Protein 1IB8 (pdb70)

InterPro domains:
  IPR003728 Ribosome maturation factor RimP [MF_01077] (9-159)
  IPR003728 Ribosome maturation factor RimP [PTHR33867] (6-158)
  IPR028989 Ribosome maturation factor RimP, N-terminal [PF02576] (15-87)
  IPR028998 Ribosome maturation factor RimP, C-terminal [PF17384] (98-158)
  IPR028998 Ribosome maturation factor RimP, C-terminal [cd01734] (85-159)
  IPR035956 RimP, N-terminal domain superfamily [G3DSA:3.30.300.70] (2-84)
  IPR035956 RimP, N-terminal domain superfamily [SSF75420] (4-87)
  IPR036847 Ribosome maturation factor RimP, C-terminal domain superfamily [SSF74942] (88-158)

B-factor: mean 2.3, std 1.09, range [0.7, 9.56]

Solvent-accessible surface area: 11928 Å² total; per-residue (Å²): 132,96,78,134,69,47,76,55,44,6,51,135,51,2,170,134,30,12,125,85,47,11,142,59,86,36,114,62,67,85,17,113,39,24,178,80,88,85,24,63,30,10,25,10,76,0,55,55,104,113,55,32,87,160,124,33,20,59,100,4,27,121,73,4,52,93,33,16,126,77,10,143,112,21,123,63,122,161,118,65,116,56,91,16,63,35,51,52,79,159,155,59,12,190,76,62,120,19,11,45,57,18,64,54,98,32,2,39,5,9,14,180,153,47,45,63,205,50,121,72,10,92,0,28,1,110,42,32,136,154,78,64,14,59,4,48,17,55,36,188,141,140,113,121,95,26,104,11,59,99,98,100,78,53,97,19,91,47,30,129,120,129,178,218

Secondary structure (DSSP, 8-state):
--S--HHHHHHHHHHHHHHHHH-SSSEEEEEEEEEETTEEEEEEEEE-SS---HHHHHHHHHHHGGGTTT--S----S-EEEEEE--SSSS--SSHHHHHHH-SEEEEEE-SS-SSS-SEEEEEEEEEETTEEEEEEE-SS-EEEEEE-SS--SS-EEE-S---

Nearest PDB structures (foldseek):
  1ib8-assembly1_A  TM=1.006E+00  e=3.571E-34  Streptococcus pneumoniae
  8bh7-assembly1_A  TM=4.813E-01  e=1.676E-10  Staphylococcus aureus subsp. aureus NCTC 8325
  7afo-assembly1_X  TM=4.556E-01  e=7.192E-10  Escherichia coli
  8bdv-assembly1_A  TM=4.274E-01  e=1.484E-10  Staphylococcus aureus
  3w65-assembly1_A-2  TM=5.023E-01  e=7.391E-03  Magnetospirillum gryphiswaldense MSR-1

Foldseek 3Di:
DDDDDQQVLLQVQLVVQLCVWCVDPWAWDGKHWDDDPHAIEIETEIEHPDDDDPVVFVVSVVRCVVVNCPSPPPDDPPRYHYGYDYCQDPQWPPDVVSVQPVAFFKKWFAFPQDDPNDGIWIWTFNHDDPQKTWIFTDDPNDTGIDIDHHDGGDDMGTDHDDDD

Structure (mmCIF, N/CA/C/O backbone):
data_1IB8
#
_entry.id   1IB8
#
loop_
_atom_site.group_PDB
_atom_site.id
_atom_site.type_symbol
_atom_site.label_atom_id
_atom_site.label_alt_id
_atom_site.label_comp_id
_atom_site.label_asym_id
_atom_site.label_entity_id
_atom_site.label_seq_id
_atom_site.pdbx_PDB_ins_code
_atom_site.Cartn_x
_atom_site.Cartn_y
_atom_site.Cartn_z
_atom_site.occupancy
_atom_site.B_iso_or_equiv
_atom_site.auth_seq_id
_atom_site.auth_comp_id
_atom_site.auth_asym_id
_atom_site.auth_atom_id
_atom_site.pdbx_PDB_model_num
ATOM 1 N N . GLY A 1 1 ? -23.516 15.959 -13.032 1.00 9.28 1 GLY A N 1
ATOM 2 C CA . GLY A 1 1 ? -23.658 16.179 -11.566 1.00 8.72 1 GLY A CA 1
ATOM 3 C C . GLY A 1 1 ? -25.038 16.677 -11.185 1.00 7.97 1 GLY A C 1
ATOM 4 O O . GLY A 1 1 ? -25.742 17.264 -12.007 1.00 8.07 1 GLY A O 1
ATOM 10 N N . SER A 1 2 ? -25.426 16.444 -9.935 1.00 7.51 2 SER A N 1
ATOM 11 C CA . SER A 1 2 ? -26.731 16.873 -9.447 1.00 7.07 2 SER A CA 1
ATOM 12 C C . SER A 1 2 ? -26.865 16.612 -7.950 1.00 6.33 2 SER A C 1
ATOM 13 O O . SER A 1 2 ? -25.917 16.173 -7.299 1.00 6.66 2 SER A O 1
ATOM 21 N N . GLY A 1 3 ? -28.048 16.884 -7.411 1.00 5.61 3 GLY A N 1
ATOM 22 C CA . GLY A 1 3 ? -28.284 16.672 -5.995 1.00 5.14 3 GLY A CA 1
ATOM 23 C C . GLY A 1 3 ? -28.281 15.204 -5.619 1.00 4.26 3 GLY A C 1
ATOM 24 O O . GLY A 1 3 ? -27.371 14.732 -4.937 1.00 4.31 3 GLY A O 1
ATOM 28 N N . VAL A 1 4 ? -29.302 14.478 -6.065 1.00 3.89 4 VAL A N 1
ATOM 29 C CA . VAL A 1 4 ? -29.413 13.055 -5.772 1.00 3.34 4 VAL A CA 1
ATOM 30 C C . VAL A 1 4 ? -28.333 12.258 -6.496 1.00 2.56 4 VAL A C 1
ATOM 31 O O . VAL A 1 4 ? -27.884 12.641 -7.576 1.00 2.79 4 VAL A O 1
ATOM 44 N N . ASP A 1 5 ? -27.921 11.148 -5.893 1.00 2.27 5 ASP A N 1
ATOM 45 C CA . ASP A 1 5 ? -26.893 10.296 -6.481 1.00 2.12 5 ASP A CA 1
ATOM 46 C C . ASP A 1 5 ? -26.650 9.063 -5.617 1.00 1.95 5 ASP A C 1
ATOM 47 O O . ASP A 1 5 ? -26.468 9.168 -4.404 1.00 1.94 5 ASP A O 1
ATOM 56 N N . ALA A 1 6 ? -26.647 7.894 -6.251 1.00 1.87 6 ALA A N 1
ATOM 57 C CA . ALA A 1 6 ? -26.424 6.643 -5.538 1.00 1.75 6 ALA A CA 1
ATOM 58 C C . ALA A 1 6 ? -24.946 6.452 -5.218 1.00 1.63 6 ALA A C 1
ATOM 59 O O . ALA A 1 6 ? -24.580 6.149 -4.084 1.00 1.64 6 ALA A O 1
ATOM 66 N N . ILE A 1 7 ? -24.103 6.617 -6.230 1.00 1.64 7 ILE A N 1
ATOM 67 C CA . ILE A 1 7 ? -22.664 6.448 -6.060 1.00 1.58 7 ILE A CA 1
ATOM 68 C C . ILE A 1 7 ? -22.161 7.252 -4.869 1.00 1.58 7 ILE A C 1
ATOM 69 O O . ILE A 1 7 ? -21.539 6.703 -3.959 1.00 1.50 7 ILE A O 1
ATOM 85 N N . ALA A 1 8 ? -22.442 8.549 -4.867 1.00 1.69 8 ALA A N 1
ATOM 86 C CA . ALA A 1 8 ? -22.023 9.410 -3.770 1.00 1.76 8 ALA A CA 1
ATOM 87 C C . ALA A 1 8 ? -22.705 8.984 -2.476 1.00 1.69 8 ALA A C 1
ATOM 88 O O . ALA A 1 8 ? -22.095 8.985 -1.406 1.00 1.70 8 ALA A O 1
ATOM 95 N N . THR A 1 9 ? -23.978 8.617 -2.588 1.00 1.68 9 THR A N 1
ATOM 96 C CA . THR A 1 9 ? -24.753 8.182 -1.431 1.00 1.67 9 THR A CA 1
ATOM 97 C C . THR A 1 9 ? -24.133 6.938 -0.802 1.00 1.52 9 THR A C 1
ATOM 98 O O . THR A 1 9 ? -24.197 6.744 0.412 1.00 1.50 9 THR A O 1
ATOM 109 N N . ILE A 1 10 ? -23.530 6.101 -1.639 1.00 1.44 10 ILE A N 1
ATOM 110 C CA . ILE A 1 10 ? -22.894 4.876 -1.174 1.00 1.33 10 ILE A CA 1
ATOM 111 C C . ILE A 1 10 ? -21.665 5.186 -0.330 1.00 1.28 10 ILE A C 1
ATOM 112 O O . ILE A 1 10 ? -21.430 4.552 0.697 1.00 1.22 10 ILE A O 1
ATOM 128 N N . VAL A 1 11 ? -20.884 6.168 -0.768 1.00 1.35 11 VAL A N 1
ATOM 129 C CA . VAL A 1 11 ? -19.679 6.562 -0.049 1.00 1.37 11 VAL A CA 1
ATOM 130 C C . VAL A 1 11 ? -20.011 6.994 1.375 1.00 1.38 11 VAL A C 1
ATOM 131 O O . VAL A 1 11 ? -19.338 6.601 2.328 1.00 1.35 11 VAL A O 1
ATOM 144 N N . GLU A 1 12 ? -21.050 7.810 1.512 1.00 1.47 12 GLU A N 1
ATOM 145 C CA . GLU A 1 12 ? -21.470 8.299 2.820 1.00 1.53 12 GLU A CA 1
ATOM 146 C C . GLU A 1 12 ? -21.806 7.142 3.759 1.00 1.43 12 GLU A C 1
ATOM 147 O O . GLU A 1 12 ? -21.333 7.096 4.894 1.00 1.43 12 GLU A O 1
ATOM 159 N N . LEU A 1 13 ? -22.630 6.215 3.281 1.00 1.38 13 LEU A N 1
ATOM 160 C CA . LEU A 1 13 ? -23.028 5.068 4.092 1.00 1.33 13 LEU A CA 1
ATOM 161 C C . LEU A 1 13 ? -21.839 4.148 4.360 1.00 1.22 13 LEU A C 1
ATOM 162 O O . LEU A 1 13 ? -21.566 3.791 5.506 1.00 1.18 13 LEU A O 1
ATOM 178 N N . VAL A 1 14 ? -21.139 3.763 3.298 1.00 1.23 14 VAL A N 1
ATOM 179 C CA . VAL A 1 14 ? -19.984 2.880 3.423 1.00 1.24 14 VAL A CA 1
ATOM 180 C C . VAL A 1 14 ? -19.007 3.395 4.474 1.00 1.23 14 VAL A C 1
ATOM 181 O O . VAL A 1 14 ? -18.403 2.614 5.209 1.00 1.22 14 VAL A O 1
ATOM 194 N N . ARG A 1 15 ? -18.881 4.714 4.561 1.00 1.29 15 ARG A N 1
ATOM 195 C CA . ARG A 1 15 ? -18.002 5.336 5.544 1.00 1.37 15 ARG A CA 1
ATOM 196 C C . ARG A 1 15 ? -18.630 5.257 6.931 1.00 1.32 15 ARG A C 1
ATOM 197 O O . ARG A 1 15 ? -17.983 4.881 7.908 1.00 1.36 15 ARG A O 1
ATOM 218 N N . GLU A 1 16 ? -19.904 5.627 6.992 1.00 1.29 16 GLU A N 1
ATOM 219 C CA . GLU A 1 16 ? -20.662 5.621 8.238 1.00 1.34 16 GLU A CA 1
ATOM 220 C C . GLU A 1 16 ? -20.849 4.207 8.785 1.00 1.29 16 GLU A C 1
ATOM 221 O O . GLU A 1 16 ? -21.240 4.035 9.940 1.00 1.54 16 GLU A O 1
ATOM 233 N N . VAL A 1 17 ? -20.565 3.192 7.969 1.00 1.15 17 VAL A N 1
ATOM 234 C CA . VAL A 1 17 ? -20.701 1.810 8.403 1.00 1.15 17 VAL A CA 1
ATOM 235 C C . VAL A 1 17 ? -19.335 1.150 8.598 1.00 1.12 17 VAL A C 1
ATOM 236 O O . VAL A 1 17 ? -19.240 0.079 9.198 1.00 1.17 17 VAL A O 1
ATOM 249 N N . V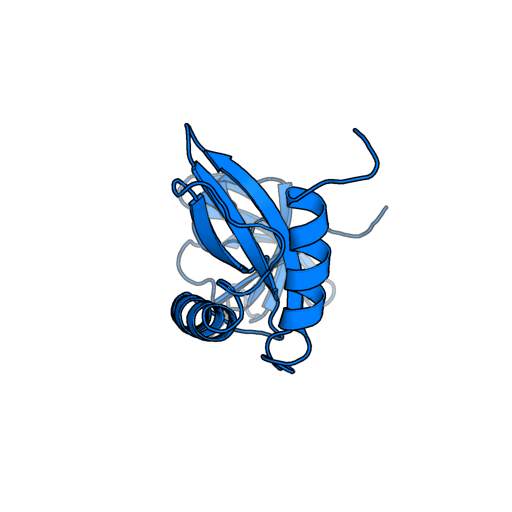AL A 1 18 ? -18.275 1.789 8.095 1.00 1.15 18 VAL A N 1
ATOM 250 C CA . VAL A 1 18 ? -16.929 1.245 8.233 1.00 1.27 18 VAL A CA 1
ATOM 251 C C . VAL A 1 18 ? -16.369 1.515 9.625 1.00 1.33 18 VAL A C 1
ATOM 252 O O . VAL A 1 18 ? -15.646 0.691 10.185 1.00 1.69 18 VAL A O 1
ATOM 265 N N . GLU A 1 19 ? -16.707 2.675 10.178 1.00 1.34 19 GLU A N 1
ATOM 266 C CA . GLU A 1 19 ? -16.238 3.054 11.506 1.00 1.50 19 GLU A CA 1
ATOM 267 C C . GLU A 1 19 ? -16.820 2.131 12.573 1.00 1.43 19 GLU A C 1
ATOM 268 O O . GLU A 1 19 ? -16.082 1.462 13.297 1.00 1.47 19 GLU A O 1
ATOM 280 N N . PRO A 1 20 ? -18.157 2.083 12.683 1.00 1.62 20 PRO A N 1
ATOM 281 C CA . PRO A 1 20 ? -18.839 1.238 13.667 1.00 1.82 20 PRO A CA 1
ATOM 282 C C . PRO A 1 20 ? -18.847 -0.233 13.262 1.00 1.72 20 PRO A C 1
ATOM 283 O O . PRO A 1 20 ? -19.908 -0.835 13.098 1.00 2.27 20 PRO A O 1
ATOM 294 N N . VAL A 1 21 ? -17.658 -0.805 13.104 1.00 1.62 21 VAL A N 1
ATOM 295 C CA . VAL A 1 21 ? -17.528 -2.205 12.719 1.00 1.56 21 VAL A CA 1
ATOM 296 C C . VAL A 1 21 ? -16.131 -2.732 13.025 1.00 1.45 21 VAL A C 1
ATOM 297 O O . VAL A 1 21 ? -15.944 -3.530 13.944 1.00 1.62 21 VAL A O 1
ATOM 310 N N . ILE A 1 22 ? -15.151 -2.280 12.249 1.00 1.36 22 ILE A N 1
ATOM 311 C CA . ILE A 1 22 ? -13.769 -2.705 12.437 1.00 1.36 22 ILE A CA 1
ATOM 312 C C . ILE A 1 22 ? -13.199 -2.157 13.740 1.00 1.59 22 ILE A C 1
ATOM 313 O O . ILE A 1 22 ? -12.605 -2.893 14.528 1.00 2.26 22 ILE A O 1
ATOM 329 N N . GLU A 1 23 ? -13.383 -0.859 13.962 1.00 1.69 23 GLU A N 1
ATOM 330 C CA . GLU A 1 23 ? -12.887 -0.211 15.170 1.00 1.95 23 GLU A CA 1
ATOM 331 C C . GLU A 1 23 ? -11.430 -0.580 15.426 1.00 2.07 23 GLU A C 1
ATOM 332 O O . GLU A 1 23 ? -11.083 -1.070 16.501 1.00 2.79 23 GLU A O 1
ATOM 344 N N . ALA A 1 24 ? -10.580 -0.340 14.433 1.00 1.79 24 ALA A N 1
ATOM 345 C CA . ALA A 1 24 ? -9.160 -0.647 14.551 1.00 1.88 24 ALA A CA 1
ATOM 346 C C . ALA A 1 24 ? -8.949 -2.134 14.836 1.00 1.78 24 ALA A C 1
ATOM 347 O O . ALA A 1 24 ? -9.911 -2.863 15.077 1.00 1.82 24 ALA A O 1
ATOM 354 N N . PRO A 1 25 ? -7.688 -2.615 14.823 1.00 1.85 25 PRO A N 1
ATOM 355 C CA . PRO A 1 25 ? -6.501 -1.792 14.542 1.00 1.93 25 PRO A CA 1
ATOM 356 C C . PRO A 1 25 ? -6.450 -1.315 13.094 1.00 1.72 25 PRO A C 1
ATOM 357 O O . PRO A 1 25 ? -5.878 -0.267 12.795 1.00 1.79 25 PRO A O 1
ATOM 368 N N . PHE A 1 26 ? -7.053 -2.092 12.200 1.00 1.57 26 PHE A N 1
ATOM 369 C CA . PHE A 1 26 ? -7.077 -1.748 10.783 1.00 1.43 26 PHE A CA 1
ATOM 370 C C . PHE A 1 26 ? -7.773 -0.410 10.559 1.00 1.42 26 PHE A C 1
ATOM 371 O O . PHE A 1 26 ? -8.990 -0.299 10.704 1.00 1.45 26 PHE A O 1
ATOM 388 N N . GLU A 1 27 ? -6.991 0.605 10.205 1.00 1.44 27 GLU A N 1
ATOM 389 C CA . GLU A 1 27 ? -7.533 1.937 9.960 1.00 1.50 27 GLU A CA 1
ATOM 390 C C . GLU A 1 27 ? -7.978 2.084 8.509 1.00 1.43 27 GLU A C 1
ATOM 391 O O . GLU A 1 27 ? -7.314 1.598 7.594 1.00 1.44 27 GLU A O 1
ATOM 403 N N . LEU A 1 28 ? -9.105 2.758 8.306 1.00 1.41 28 LEU A N 1
ATOM 404 C CA . LEU A 1 28 ? -9.638 2.969 6.965 1.00 1.38 28 LEU A CA 1
ATOM 405 C C . LEU A 1 28 ? -8.903 4.105 6.261 1.00 1.49 28 LEU A C 1
ATOM 406 O O . LEU A 1 28 ? -8.778 5.205 6.799 1.00 1.60 28 LEU A O 1
ATOM 422 N N . VAL A 1 29 ? -8.418 3.830 5.054 1.00 1.48 29 VAL A N 1
ATOM 423 C CA . VAL A 1 29 ? -7.695 4.828 4.275 1.00 1.62 29 VAL A CA 1
ATOM 424 C C . VAL A 1 29 ? -8.643 5.617 3.378 1.00 1.63 29 VAL A C 1
ATOM 425 O O . VAL A 1 29 ? -8.641 6.848 3.387 1.00 1.76 29 VAL A O 1
ATOM 438 N N . ASP A 1 30 ? -9.453 4.900 2.605 1.00 1.52 30 ASP A N 1
ATOM 439 C CA . ASP A 1 30 ? -10.405 5.538 1.704 1.00 1.53 30 ASP A CA 1
ATOM 440 C C . ASP A 1 30 ? -11.255 4.498 0.983 1.00 1.38 30 ASP A C 1
ATOM 441 O O . ASP A 1 30 ? -11.056 3.294 1.149 1.00 1.29 30 ASP A O 1
ATOM 450 N N . ILE A 1 31 ? -12.200 4.971 0.178 1.00 1.38 31 ILE A N 1
ATOM 451 C CA . ILE A 1 31 ? -13.077 4.085 -0.574 1.00 1.27 31 ILE A CA 1
ATOM 452 C C . ILE A 1 31 ? -13.601 4.775 -1.829 1.00 1.32 31 ILE A C 1
ATOM 453 O O . ILE A 1 31 ? -13.976 5.947 -1.797 1.00 1.49 31 ILE A O 1
ATOM 469 N N . GLU A 1 32 ? -13.621 4.038 -2.934 1.00 1.22 32 GLU A N 1
ATOM 470 C CA . GLU A 1 32 ? -14.095 4.576 -4.203 1.00 1.27 32 GLU A CA 1
ATOM 471 C C . GLU A 1 32 ? -14.605 3.465 -5.112 1.00 1.24 32 GLU A C 1
ATOM 472 O O . GLU A 1 32 ? -14.517 2.284 -4.776 1.00 1.19 32 GLU A O 1
ATOM 484 N N . TYR A 1 33 ? -15.135 3.851 -6.268 1.00 1.31 33 TYR A N 1
ATOM 485 C CA . TYR A 1 33 ? -15.655 2.889 -7.230 1.00 1.36 33 TYR A CA 1
ATOM 486 C C . TYR A 1 33 ? -15.037 3.119 -8.604 1.00 1.54 33 TYR A C 1
ATOM 487 O O . TYR A 1 33 ? -14.719 4.250 -8.971 1.00 1.72 33 TYR A O 1
ATOM 505 N N . GLY A 1 34 ? -14.870 2.041 -9.361 1.00 1.58 34 GLY A N 1
ATOM 506 C CA . GLY A 1 34 ? -14.290 2.150 -10.687 1.00 1.79 34 GLY A CA 1
ATOM 507 C C . GLY A 1 34 ? -15.135 1.474 -11.747 1.00 1.72 34 GLY A C 1
ATOM 508 O O . GLY A 1 34 ? -16.074 0.744 -11.430 1.00 1.59 34 GLY A O 1
ATOM 512 N N . LYS A 1 35 ? -14.800 1.716 -13.010 1.00 1.91 35 LYS A N 1
ATOM 513 C CA . LYS A 1 35 ? -15.534 1.122 -14.121 1.00 1.88 35 LYS A CA 1
ATOM 514 C C . LYS A 1 35 ? -14.676 0.090 -14.846 1.00 2.09 35 LYS A C 1
ATOM 515 O O . LYS A 1 35 ? -13.713 0.438 -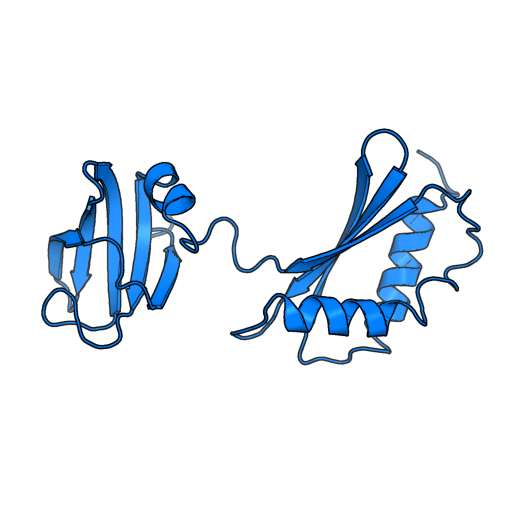15.530 1.00 2.34 35 LYS A O 1
ATOM 534 N N . ILE A 1 36 ? -15.035 -1.181 -14.695 1.00 2.06 36 ILE A N 1
ATOM 535 C CA . ILE A 1 36 ? -14.301 -2.264 -15.339 1.00 2.35 36 ILE A CA 1
ATOM 536 C C . ILE A 1 36 ? -15.174 -2.983 -16.360 1.00 2.38 36 ILE A C 1
ATOM 537 O O . ILE A 1 36 ? -15.948 -3.875 -16.010 1.00 2.30 36 ILE A O 1
ATOM 553 N N . GLY A 1 37 ? -15.047 -2.590 -17.623 1.00 2.55 37 GLY A N 1
ATOM 554 C CA . GLY A 1 37 ? -15.832 -3.208 -18.676 1.00 2.63 37 GLY A CA 1
ATOM 555 C C . GLY A 1 37 ? -17.317 -2.944 -18.520 1.00 2.32 37 GLY A C 1
ATOM 556 O O . GLY A 1 37 ? -17.874 -2.076 -19.192 1.00 2.37 37 GLY A O 1
ATOM 560 N N . SER A 1 38 ? -17.958 -3.693 -17.630 1.00 2.26 38 SER A N 1
ATOM 561 C CA . SER A 1 38 ? -19.387 -3.537 -17.384 1.00 2.00 38 SER A CA 1
ATOM 562 C C . SER A 1 38 ? -19.746 -3.978 -15.969 1.00 1.87 38 SER A C 1
ATOM 563 O O . SER A 1 38 ? -20.771 -4.623 -15.751 1.00 1.85 38 SER A O 1
ATOM 571 N N . ASP A 1 39 ? -18.897 -3.622 -15.010 1.00 1.84 39 ASP A N 1
ATOM 572 C CA . ASP A 1 39 ? -19.115 -3.971 -13.617 1.00 1.78 39 ASP A CA 1
ATOM 573 C C . ASP A 1 39 ? -18.516 -2.896 -12.720 1.00 1.66 39 ASP A C 1
ATOM 574 O O . ASP A 1 39 ? -17.359 -2.510 -12.886 1.00 1.72 39 ASP A O 1
ATOM 583 N N . MET A 1 40 ? -19.306 -2.414 -11.776 1.00 1.54 40 MET A N 1
ATOM 584 C CA . MET A 1 40 ? -18.853 -1.378 -10.856 1.00 1.45 40 MET A CA 1
ATOM 585 C C . MET A 1 40 ? -17.965 -1.969 -9.769 1.00 1.39 40 MET A C 1
ATOM 586 O O . MET A 1 40 ? -18.450 -2.618 -8.842 1.00 1.59 40 MET A O 1
ATOM 600 N N . ILE A 1 41 ? -16.660 -1.744 -9.887 1.00 1.35 41 ILE A N 1
ATOM 601 C CA . ILE A 1 41 ? -15.711 -2.261 -8.912 1.00 1.31 41 ILE A CA 1
ATOM 602 C C . ILE A 1 41 ? -15.617 -1.353 -7.694 1.00 1.22 41 ILE A C 1
ATOM 603 O O . ILE A 1 41 ? -15.480 -0.136 -7.818 1.00 1.26 41 ILE A O 1
ATOM 619 N N . LEU A 1 42 ? -15.666 -1.958 -6.516 1.00 1.14 42 LEU A N 1
ATOM 620 C CA . LEU A 1 42 ? -15.557 -1.220 -5.270 1.00 1.07 42 LEU A CA 1
ATOM 621 C C . LEU A 1 42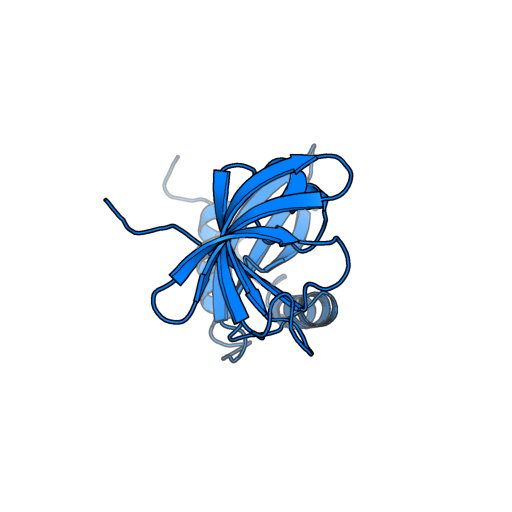 ? -14.184 -1.476 -4.671 1.00 1.04 42 LEU A C 1
ATOM 622 O O . LEU A 1 42 ? -13.747 -2.621 -4.586 1.00 1.03 42 LEU A O 1
ATOM 638 N N . SER A 1 43 ? -13.491 -0.420 -4.279 1.00 1.06 43 SER A N 1
ATOM 639 C CA . SER A 1 43 ? -12.159 -0.579 -3.719 1.00 1.07 43 SER A CA 1
ATOM 640 C C . SER A 1 43 ? -12.032 0.091 -2.359 1.00 1.04 43 SER A C 1
ATOM 641 O O . SER A 1 43 ? -11.882 1.309 -2.265 1.00 1.10 43 SER A O 1
ATOM 649 N N . ILE A 1 44 ? -12.068 -0.718 -1.306 1.00 0.97 44 ILE A N 1
ATOM 650 C CA . ILE A 1 44 ? -11.931 -0.204 0.047 1.00 0.96 44 ILE A CA 1
ATOM 651 C C . ILE A 1 44 ? -10.464 -0.222 0.462 1.00 1.04 44 ILE A C 1
ATOM 652 O O . ILE A 1 44 ? -9.881 -1.282 0.695 1.00 1.03 44 ILE A O 1
ATOM 668 N N . PHE A 1 45 ? -9.865 0.961 0.522 1.00 1.16 45 PHE A N 1
ATOM 669 C CA . PHE A 1 45 ? -8.461 1.084 0.880 1.00 1.26 45 PHE A CA 1
ATOM 670 C C . PHE A 1 45 ? -8.284 1.197 2.390 1.00 1.26 45 PHE A C 1
ATOM 671 O O . PHE A 1 45 ? -8.786 2.127 3.019 1.00 1.29 45 PHE A O 1
ATOM 688 N N . VAL A 1 46 ? -7.562 0.238 2.962 1.00 1.26 46 VAL A N 1
ATOM 689 C CA . VAL A 1 46 ? -7.309 0.219 4.398 1.00 1.29 46 VAL A CA 1
ATOM 690 C C . VAL A 1 46 ? -5.812 0.198 4.687 1.00 1.39 46 VAL A C 1
ATOM 691 O O . VAL A 1 46 ? -5.036 -0.399 3.941 1.00 1.41 46 VAL A O 1
ATOM 704 N N . ASP A 1 47 ? -5.412 0.851 5.772 1.00 1.50 47 ASP A N 1
ATOM 705 C CA . ASP A 1 47 ? -4.006 0.906 6.155 1.00 1.62 47 ASP A CA 1
ATOM 706 C C . ASP A 1 47 ? -3.771 0.205 7.489 1.00 1.60 47 ASP A C 1
ATOM 707 O O . ASP A 1 47 ? -4.682 0.086 8.309 1.00 1.58 47 ASP A O 1
ATOM 716 N N . LYS A 1 48 ? -2.543 -0.256 7.698 1.00 1.70 48 LYS A N 1
ATOM 717 C CA . LYS A 1 48 ? -2.181 -0.945 8.931 1.00 1.75 48 LYS A CA 1
ATOM 718 C C . LYS A 1 48 ? -0.925 -0.333 9.543 1.00 1.97 48 LYS A C 1
ATOM 719 O O . LYS A 1 48 ? -0.156 0.344 8.862 1.00 2.13 48 LYS A O 1
ATOM 738 N N . PRO A 1 49 ? -0.703 -0.567 10.845 1.00 2.20 49 PRO A N 1
ATOM 739 C CA . PRO A 1 49 ? 0.465 -0.039 11.557 1.00 2.51 49 PRO A CA 1
ATOM 740 C C . PRO A 1 49 ? 1.776 -0.575 10.992 1.00 2.47 49 PRO A C 1
ATOM 741 O O . PRO A 1 49 ? 2.725 0.179 10.777 1.00 2.71 49 PRO A O 1
ATOM 752 N N . GLU A 1 50 ? 1.821 -1.882 10.751 1.00 2.48 50 GLU A N 1
ATOM 753 C CA . GLU A 1 50 ? 3.015 -2.519 10.209 1.00 2.56 50 GLU A CA 1
ATOM 754 C C . GLU A 1 50 ? 2.809 -4.024 10.062 1.00 2.53 50 GLU A C 1
ATOM 755 O O . GLU A 1 50 ? 3.120 -4.794 10.970 1.00 2.97 50 GLU A O 1
ATOM 767 N N . GLY A 1 51 ? 2.282 -4.435 8.913 1.00 2.35 51 GLY A N 1
ATOM 768 C CA . GLY A 1 51 ? 2.046 -5.846 8.671 1.00 2.64 51 GLY A CA 1
ATOM 769 C C . GLY A 1 51 ? 1.066 -6.088 7.539 1.00 2.18 51 GLY A C 1
ATOM 770 O O . GLY A 1 51 ? 1.420 -5.960 6.368 1.00 2.26 51 GLY A O 1
ATOM 774 N N . ILE A 1 52 ? -0.166 -6.443 7.894 1.00 2.21 52 ILE A N 1
ATOM 775 C CA . ILE A 1 52 ? -1.209 -6.711 6.909 1.00 1.86 52 ILE A CA 1
ATOM 776 C C . ILE A 1 52 ? -0.760 -7.766 5.901 1.00 1.91 52 ILE A C 1
ATOM 777 O O . ILE A 1 52 ? 0.399 -8.179 5.896 1.00 2.15 52 ILE A O 1
ATOM 793 N N . THR A 1 53 ? -1.684 -8.199 5.047 1.00 1.78 53 THR A N 1
ATOM 794 C CA . THR A 1 53 ? -1.384 -9.206 4.034 1.00 1.87 53 THR A CA 1
ATOM 795 C C . THR A 1 53 ? -2.647 -9.618 3.285 1.00 1.79 53 THR A C 1
ATOM 796 O O . THR A 1 53 ? -3.718 -9.048 3.491 1.00 1.68 53 THR A O 1
ATOM 807 N N . LEU A 1 54 ? -2.513 -10.616 2.418 1.00 1.86 54 LEU A N 1
ATOM 808 C CA . LEU A 1 54 ? -3.643 -11.113 1.639 1.00 1.83 54 LEU A CA 1
ATOM 809 C C . LEU A 1 54 ? -4.676 -11.795 2.536 1.00 1.74 54 LEU A C 1
ATOM 810 O O . LEU A 1 54 ? -5.854 -11.875 2.187 1.00 1.69 54 LEU A O 1
ATOM 826 N N . ASN A 1 55 ? -4.231 -12.282 3.693 1.00 1.76 55 ASN A N 1
ATOM 827 C CA . ASN A 1 55 ? -5.124 -12.951 4.632 1.00 1.71 55 ASN A CA 1
ATOM 828 C C . ASN A 1 55 ? -6.017 -11.939 5.342 1.00 1.59 55 ASN A C 1
ATOM 829 O O . ASN A 1 55 ? -7.195 -12.200 5.590 1.00 1.52 55 ASN A O 1
ATOM 840 N N . ASP A 1 56 ? -5.448 -10.783 5.666 1.00 1.59 56 ASP A N 1
ATOM 841 C CA . ASP A 1 56 ? -6.190 -9.728 6.347 1.00 1.50 56 ASP A CA 1
ATOM 842 C C . ASP A 1 56 ? -7.278 -9.159 5.443 1.00 1.37 56 ASP A C 1
ATOM 843 O O . ASP A 1 56 ? -8.367 -8.819 5.905 1.00 1.27 56 ASP A O 1
ATOM 852 N N . THR A 1 57 ? -6.977 -9.057 4.153 1.00 1.39 57 THR A N 1
ATOM 853 C CA . THR A 1 57 ? -7.930 -8.529 3.184 1.00 1.31 57 THR A CA 1
ATOM 854 C C . THR A 1 57 ? -9.198 -9.376 3.149 1.00 1.23 57 THR A C 1
ATOM 855 O O . THR A 1 57 ? -10.309 -8.851 3.221 1.00 1.12 57 THR A O 1
ATOM 866 N N . ALA A 1 58 ? -9.025 -10.689 3.037 1.00 1.32 58 ALA A N 1
ATOM 867 C CA . ALA A 1 58 ? -10.156 -11.609 2.992 1.00 1.31 58 ALA A CA 1
ATOM 868 C C . ALA A 1 58 ? -11.020 -11.481 4.242 1.00 1.26 58 ALA A C 1
ATOM 869 O O . ALA A 1 58 ? -12.247 -11.535 4.169 1.00 1.23 58 ALA A O 1
ATOM 876 N N . ASP A 1 59 ? -10.371 -11.313 5.389 1.00 1.29 59 ASP A N 1
ATOM 877 C CA . ASP A 1 59 ? -11.083 -11.176 6.655 1.00 1.29 59 ASP A CA 1
ATOM 878 C C . ASP A 1 59 ? -11.734 -9.801 6.766 1.00 1.15 59 ASP A C 1
ATOM 879 O O . ASP A 1 59 ? -12.844 -9.668 7.283 1.00 1.13 59 ASP A O 1
ATOM 888 N N . LEU A 1 60 ? -11.036 -8.781 6.279 1.00 1.10 60 LEU A N 1
ATOM 889 C CA . LEU A 1 60 ? -11.542 -7.415 6.324 1.00 1.01 60 LEU A CA 1
ATOM 890 C C . LEU A 1 60 ? -12.847 -7.288 5.545 1.00 0.92 60 LEU A C 1
ATOM 891 O O . LEU A 1 60 ? -13.834 -6.756 6.053 1.00 0.89 60 LEU A O 1
ATOM 907 N N . THR A 1 61 ? -12.849 -7.781 4.310 1.00 0.91 61 THR A N 1
ATOM 908 C CA . THR A 1 61 ? -14.039 -7.720 3.470 1.00 0.87 61 THR A CA 1
ATOM 909 C C . THR A 1 61 ? -15.201 -8.454 4.130 1.00 0.93 61 THR A C 1
ATOM 910 O O . THR A 1 61 ? -16.308 -7.925 4.224 1.00 0.95 61 THR A O 1
ATOM 921 N N . GLU A 1 62 ? -14.940 -9.673 4.591 1.00 1.02 62 GLU A N 1
ATOM 922 C CA . GLU A 1 62 ? -15.965 -10.475 5.247 1.00 1.12 62 GLU A CA 1
ATOM 923 C C . GLU A 1 62 ? -16.655 -9.672 6.345 1.00 1.11 62 GLU A C 1
ATOM 924 O O . GLU A 1 62 ? -17.840 -9.861 6.616 1.00 1.19 62 GLU A O 1
ATOM 936 N N . MET A 1 63 ? -15.902 -8.775 6.974 1.00 1.06 63 MET A N 1
ATOM 937 C CA . MET A 1 63 ? -16.435 -7.941 8.045 1.00 1.09 63 MET A CA 1
ATOM 938 C C . MET A 1 63 ? -17.340 -6.845 7.489 1.00 1.05 63 MET A C 1
ATOM 939 O O . MET A 1 63 ? -18.375 -6.524 8.074 1.00 1.14 63 MET A O 1
ATOM 953 N N . ILE A 1 64 ? -16.941 -6.274 6.358 1.00 0.94 64 ILE A N 1
ATOM 954 C CA . ILE A 1 64 ? -17.714 -5.211 5.722 1.00 0.92 64 ILE A CA 1
ATOM 955 C C . ILE A 1 64 ? -18.925 -5.764 4.973 1.00 0.96 64 ILE A C 1
ATOM 956 O O . ILE A 1 64 ? -19.927 -5.070 4.802 1.00 1.02 64 ILE A O 1
ATOM 972 N N . SER A 1 65 ? -18.825 -7.012 4.522 1.00 0.97 65 SER A N 1
ATOM 973 C CA . SER A 1 65 ? -19.914 -7.648 3.785 1.00 1.06 65 SER A CA 1
ATOM 974 C C . SER A 1 65 ? -21.252 -7.451 4.494 1.00 1.18 65 SER A C 1
ATOM 975 O O . SER A 1 65 ? -22.192 -6.906 3.916 1.00 1.22 65 SER A O 1
ATOM 983 N N . PRO A 1 66 ? -21.354 -7.893 5.759 1.00 1.26 66 PRO A N 1
ATOM 984 C CA . PRO A 1 66 ? -22.582 -7.762 6.546 1.00 1.41 66 PRO A CA 1
ATOM 985 C C . PRO A 1 66 ? -23.229 -6.389 6.395 1.00 1.40 66 PRO A C 1
ATOM 986 O O . PRO A 1 66 ? -24.453 -6.271 6.342 1.00 1.74 66 PRO A O 1
ATOM 997 N N . VAL A 1 67 ? -22.399 -5.353 6.326 1.00 1.51 67 VAL A N 1
ATOM 998 C CA . VAL A 1 67 ? -22.891 -3.988 6.180 1.00 1.57 67 VAL A CA 1
ATOM 999 C C . VAL A 1 67 ? -22.624 -3.454 4.777 1.00 1.42 67 VAL A C 1
ATOM 1000 O O . VAL A 1 67 ? -22.422 -2.254 4.588 1.00 1.53 67 VAL A O 1
ATOM 1013 N N . LEU A 1 68 ? -22.624 -4.351 3.797 1.00 1.37 68 LEU A N 1
ATOM 1014 C CA . LEU A 1 68 ? -22.382 -3.969 2.411 1.00 1.31 68 LEU A CA 1
ATOM 1015 C C . LEU A 1 68 ? -23.653 -4.107 1.577 1.00 1.48 68 LEU A C 1
ATOM 1016 O O . LEU A 1 68 ? -23.861 -3.364 0.618 1.00 1.80 68 LEU A O 1
ATOM 1032 N N . ASP A 1 69 ? -24.500 -5.062 1.949 1.00 1.65 69 ASP A N 1
ATOM 1033 C CA . ASP A 1 69 ? -25.750 -5.295 1.235 1.00 1.93 69 ASP A CA 1
ATOM 1034 C C . ASP A 1 69 ? -26.919 -4.626 1.950 1.00 1.96 69 ASP A C 1
ATOM 1035 O O . ASP A 1 69 ? -28.049 -5.113 1.903 1.00 2.14 69 ASP A O 1
ATOM 1044 N N . THR A 1 70 ? -26.641 -3.507 2.612 1.00 2.04 70 THR A N 1
ATOM 1045 C CA . THR A 1 70 ? -27.669 -2.771 3.336 1.00 2.23 70 THR A CA 1
ATOM 1046 C C . THR A 1 70 ? -27.426 -1.268 3.248 1.00 2.15 70 THR A C 1
ATOM 1047 O O . THR A 1 70 ? -27.751 -0.520 4.170 1.00 2.48 70 THR A O 1
ATOM 1058 N N . ILE A 1 71 ? -26.850 -0.831 2.132 1.00 2.01 71 ILE A N 1
ATOM 1059 C CA . ILE A 1 71 ? -26.562 0.582 1.923 1.00 2.01 71 ILE A CA 1
ATOM 1060 C C . ILE A 1 71 ? -27.693 1.267 1.162 1.00 2.24 71 ILE A C 1
ATOM 1061 O O . ILE A 1 71 ? -27.453 2.016 0.215 1.00 2.84 71 ILE A O 1
ATOM 1077 N N . LYS A 1 72 ? -28.926 1.004 1.583 1.00 2.28 72 LYS A N 1
ATOM 1078 C CA . 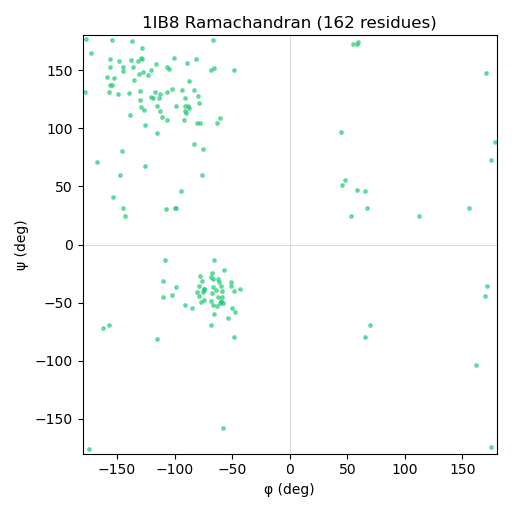LYS A 1 72 ? -30.095 1.595 0.942 1.00 2.54 72 LYS A CA 1
ATOM 1079 C C . LYS A 1 72 ? -30.334 3.014 1.450 1.00 2.81 72 LYS A C 1
ATOM 1080 O O . LYS A 1 72 ? -29.855 3.391 2.519 1.00 3.06 72 LYS A O 1
ATOM 1099 N N . PRO A 1 73 ? -31.083 3.820 0.683 1.00 2.98 73 PRO A N 1
ATOM 1100 C CA . PRO A 1 73 ? -31.662 3.392 -0.592 1.00 2.83 73 PRO A CA 1
ATOM 1101 C C . PRO A 1 73 ? -30.640 3.395 -1.725 1.00 2.71 73 PRO A C 1
ATOM 1102 O O . PRO A 1 73 ? -30.041 4.426 -2.030 1.00 2.95 73 PRO A O 1
ATOM 1113 N N . ASP A 1 74 ? -30.448 2.235 -2.344 1.00 2.90 74 ASP A N 1
ATOM 1114 C CA . ASP A 1 74 ? -29.499 2.102 -3.444 1.00 3.04 74 ASP A CA 1
ATOM 1115 C C . ASP A 1 74 ? -29.379 0.646 -3.884 1.00 2.56 74 ASP A C 1
ATOM 1116 O O . ASP A 1 74 ? -28.373 -0.014 -3.624 1.00 2.68 74 ASP A O 1
ATOM 1125 N N . PRO A 1 75 ? -30.415 0.127 -4.559 1.00 2.62 75 PRO A N 1
ATOM 1126 C CA . PRO A 1 75 ? -30.438 -1.252 -5.040 1.00 2.79 75 PRO A CA 1
ATOM 1127 C C . PRO A 1 75 ? -29.708 -1.414 -6.369 1.00 2.44 75 PRO A C 1
ATOM 1128 O O . PRO A 1 75 ? -30.318 -1.341 -7.436 1.00 2.91 75 PRO A O 1
ATOM 1139 N N . PHE A 1 76 ? -28.399 -1.631 -6.299 1.00 2.13 76 PHE A N 1
ATOM 1140 C CA . PHE A 1 76 ? -27.588 -1.800 -7.499 1.00 1.98 76 PHE A CA 1
ATOM 1141 C C . PHE A 1 76 ? -28.231 -2.806 -8.449 1.00 2.14 76 PHE A C 1
ATOM 1142 O O . PHE A 1 76 ? -28.917 -3.731 -8.016 1.00 2.47 76 PHE A O 1
ATOM 1159 N N . PRO A 1 77 ? -28.015 -2.636 -9.763 1.00 2.54 77 PRO A N 1
ATOM 1160 C CA . PRO A 1 77 ? -28.577 -3.534 -10.777 1.00 2.99 77 PRO A CA 1
ATOM 1161 C C . PRO A 1 77 ? -28.230 -4.995 -10.510 1.00 2.71 77 PRO A C 1
ATOM 1162 O O . PRO A 1 77 ? -29.115 -5.818 -10.276 1.00 3.19 77 PRO A O 1
ATOM 1173 N N . GLU A 1 78 ? -26.937 -5.309 -10.544 1.00 2.52 78 GLU A N 1
ATOM 1174 C CA . GLU A 1 78 ? -26.470 -6.670 -10.305 1.00 2.62 78 GLU A CA 1
ATOM 1175 C C . GLU A 1 78 ? -24.992 -6.807 -10.655 1.00 2.27 78 GLU A C 1
ATOM 1176 O O . GLU A 1 78 ? -24.219 -7.410 -9.910 1.00 2.95 78 GLU A O 1
ATOM 1188 N N . GLN A 1 79 ? -24.607 -6.247 -11.797 1.00 1.79 79 GLN A N 1
ATOM 1189 C CA . GLN A 1 79 ? -23.222 -6.308 -12.251 1.00 1.75 79 GLN A CA 1
ATOM 1190 C C . GLN A 1 79 ? -22.344 -5.339 -11.465 1.00 1.62 79 GLN A C 1
ATOM 1191 O O . GLN A 1 79 ? -22.058 -4.233 -11.924 1.00 1.74 79 GLN A O 1
ATOM 1205 N N . TYR A 1 80 ? -21.917 -5.763 -10.280 1.00 1.47 80 TYR A N 1
ATOM 1206 C CA . TYR A 1 80 ? -21.069 -4.933 -9.433 1.00 1.35 80 TYR A CA 1
ATOM 1207 C C . TYR A 1 80 ? -19.978 -5.771 -8.772 1.00 1.31 80 TYR A C 1
ATOM 1208 O O . TYR A 1 80 ? -20.254 -6.823 -8.194 1.00 1.36 80 TYR A O 1
ATOM 1226 N N . PHE A 1 81 ? -18.739 -5.300 -8.865 1.00 1.28 81 PHE A N 1
ATOM 1227 C CA . PHE A 1 81 ? -17.604 -6.008 -8.281 1.00 1.27 81 PHE A CA 1
ATOM 1228 C C . PHE A 1 81 ? -17.093 -5.297 -7.030 1.00 1.15 81 PHE A C 1
ATOM 1229 O O . PHE A 1 81 ? -17.246 -4.085 -6.887 1.00 1.11 81 PHE A O 1
ATOM 1246 N N . LEU A 1 82 ? -16.485 -6.063 -6.127 1.00 1.13 82 LEU A N 1
ATOM 1247 C CA . LEU A 1 82 ? -15.947 -5.511 -4.886 1.00 1.02 82 LEU A CA 1
ATOM 1248 C C . LEU A 1 82 ? -14.556 -6.076 -4.604 1.00 1.04 82 LEU A C 1
ATOM 1249 O O . LEU A 1 82 ? -14.293 -7.252 -4.854 1.00 1.11 82 LEU A O 1
ATOM 1265 N N . GLU A 1 83 ? -13.667 -5.232 -4.084 1.00 1.01 83 GLU A N 1
ATOM 1266 C CA . GLU A 1 83 ? -12.306 -5.657 -3.773 1.00 1.06 83 GLU A CA 1
ATOM 1267 C C . GLU A 1 83 ? -11.704 -4.820 -2.646 1.00 1.01 83 GLU A C 1
ATOM 1268 O O . GLU A 1 83 ? -11.937 -3.615 -2.559 1.00 0.98 83 GLU A O 1
ATOM 1280 N N . ILE A 1 84 ? -10.914 -5.470 -1.797 1.00 1.03 84 ILE A N 1
ATOM 1281 C CA . ILE A 1 84 ? -10.256 -4.788 -0.686 1.00 1.02 84 ILE A CA 1
ATOM 1282 C C . ILE A 1 84 ? -8.739 -4.858 -0.829 1.00 1.13 84 ILE A C 1
ATOM 1283 O O . ILE A 1 84 ? -8.181 -5.928 -1.070 1.00 1.22 84 ILE A O 1
ATOM 1299 N N . THR A 1 85 ? -8.074 -3.714 -0.689 1.00 1.17 85 THR A N 1
ATOM 1300 C CA . THR A 1 85 ? -6.621 -3.663 -0.814 1.00 1.29 85 THR A CA 1
ATOM 1301 C C . THR A 1 85 ? -6.024 -2.588 0.090 1.00 1.32 85 THR A C 1
ATOM 1302 O O . THR A 1 85 ? -6.709 -1.648 0.487 1.00 1.26 85 THR A O 1
ATOM 1313 N N . SER A 1 86 ? -4.741 -2.734 0.407 1.00 1.43 86 SER A N 1
ATOM 1314 C CA . SER A 1 86 ? -4.049 -1.774 1.258 1.00 1.48 86 SER A CA 1
ATOM 1315 C C . SER A 1 86 ? -3.131 -0.882 0.428 1.00 1.67 86 SER A C 1
ATOM 1316 O O . SER A 1 86 ? -2.625 -1.296 -0.615 1.00 1.95 86 SER A O 1
ATOM 1324 N N . PRO A 1 87 ? -2.906 0.360 0.883 1.00 1.65 87 PRO A N 1
ATOM 1325 C CA . PRO A 1 87 ? -2.049 1.316 0.182 1.00 1.84 87 PRO A CA 1
ATOM 1326 C C . PRO A 1 87 ? -0.566 1.054 0.424 1.00 1.88 87 PRO A C 1
ATOM 1327 O O . PRO A 1 87 ? 0.240 1.087 -0.506 1.00 2.36 87 PRO A O 1
ATOM 1338 N N . GLY A 1 88 ? -0.213 0.795 1.679 1.00 2.14 88 GLY A N 1
ATOM 1339 C CA . GLY A 1 88 ? 1.173 0.532 2.020 1.00 2.59 88 GLY A CA 1
ATOM 1340 C C . GLY A 1 88 ? 2.043 1.768 1.899 1.00 2.53 88 GLY A C 1
ATOM 1341 O O . GLY A 1 88 ? 2.513 2.305 2.903 1.00 3.03 88 GLY A O 1
ATOM 1345 N N . LEU A 1 89 ? 2.259 2.219 0.668 1.00 2.50 89 LEU A N 1
ATOM 1346 C CA . LEU A 1 89 ? 3.078 3.399 0.419 1.00 2.90 89 LEU A CA 1
ATOM 1347 C C . LEU A 1 89 ? 2.734 4.024 -0.930 1.00 2.91 89 LEU A C 1
ATOM 1348 O O . LEU A 1 89 ? 2.163 5.113 -0.994 1.00 3.41 89 LEU A O 1
ATOM 1364 N N . GLU A 1 90 ? 3.086 3.326 -2.005 1.00 2.75 90 GLU A N 1
ATOM 1365 C CA . GLU A 1 90 ? 2.816 3.810 -3.354 1.00 2.91 90 GLU A CA 1
ATOM 1366 C C . GLU A 1 90 ? 3.514 2.938 -4.392 1.00 2.78 90 GLU A C 1
ATOM 1367 O O . GLU A 1 90 ? 2.989 2.711 -5.482 1.00 3.34 90 GLU A O 1
ATOM 1379 N N . ARG A 1 91 ? 4.702 2.452 -4.045 1.00 2.47 91 ARG A N 1
ATOM 1380 C CA . ARG A 1 91 ? 5.475 1.604 -4.944 1.00 2.43 91 ARG A CA 1
ATOM 1381 C C . ARG A 1 91 ? 6.629 0.938 -4.201 1.00 2.30 91 ARG A C 1
ATOM 1382 O O . ARG A 1 91 ? 7.794 1.280 -4.407 1.00 2.26 91 ARG A O 1
ATOM 1403 N N . PRO A 1 92 ? 6.314 -0.025 -3.324 1.00 2.46 92 PRO A N 1
ATOM 1404 C CA . PRO A 1 92 ? 7.322 -0.747 -2.541 1.00 2.55 92 PRO A CA 1
ATOM 1405 C C . PRO A 1 92 ? 8.216 -1.622 -3.413 1.00 2.30 92 PRO A C 1
ATOM 1406 O O . PRO A 1 92 ? 8.009 -1.728 -4.622 1.00 2.72 92 PRO A O 1
ATOM 1417 N N . LEU A 1 93 ? 9.210 -2.247 -2.791 1.00 2.17 93 LEU A N 1
ATOM 1418 C CA . LEU A 1 93 ? 10.137 -3.113 -3.510 1.00 1.98 93 LEU 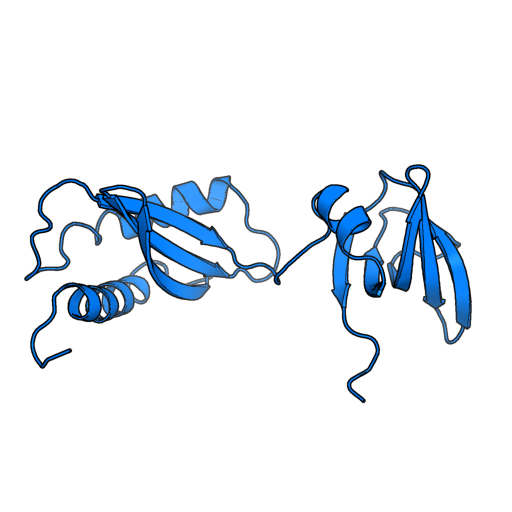A CA 1
ATOM 1419 C C . LEU A 1 93 ? 9.760 -4.579 -3.331 1.00 2.12 93 LEU A C 1
ATOM 1420 O O . LEU A 1 93 ? 10.625 -5.456 -3.320 1.00 2.57 93 LEU A O 1
ATOM 1436 N N . LYS A 1 94 ? 8.465 -4.839 -3.189 1.00 2.08 94 LYS A N 1
ATOM 1437 C CA . LYS A 1 94 ? 7.974 -6.200 -3.010 1.00 2.26 94 LYS A CA 1
ATOM 1438 C C . LYS A 1 94 ? 8.584 -7.137 -4.046 1.00 2.26 94 LYS A C 1
ATOM 1439 O O . LYS A 1 94 ? 8.941 -8.273 -3.736 1.00 2.56 94 LYS A O 1
ATOM 1458 N N . THR A 1 95 ? 8.697 -6.654 -5.279 1.00 2.13 95 THR A N 1
ATOM 1459 C CA . THR A 1 95 ? 9.262 -7.451 -6.362 1.00 2.21 95 THR A CA 1
ATOM 1460 C C . THR A 1 95 ? 10.316 -6.661 -7.132 1.00 2.07 95 THR A C 1
ATOM 1461 O O . THR A 1 95 ? 10.320 -5.430 -7.115 1.00 1.97 95 THR A O 1
ATOM 1472 N N . LYS A 1 96 ? 11.206 -7.379 -7.809 1.00 2.12 96 LYS A N 1
ATOM 1473 C CA . LYS A 1 96 ? 12.266 -6.750 -8.591 1.00 2.05 96 LYS A CA 1
ATOM 1474 C C . LYS A 1 96 ? 11.694 -5.792 -9.636 1.00 2.10 96 LYS A C 1
ATOM 1475 O O . LYS A 1 96 ? 12.385 -4.886 -10.100 1.00 2.03 96 LYS A O 1
ATOM 1494 N N . ASP A 1 97 ? 10.431 -5.995 -10.002 1.00 2.25 97 ASP A N 1
ATOM 1495 C CA . ASP A 1 97 ? 9.778 -5.147 -10.989 1.00 2.35 97 ASP A CA 1
ATOM 1496 C C . ASP A 1 97 ? 9.760 -3.703 -10.514 1.00 2.25 97 ASP A C 1
ATOM 1497 O O . ASP A 1 97 ? 9.905 -2.772 -11.307 1.00 2.25 97 ASP A O 1
ATOM 1506 N N . ALA A 1 98 ? 9.597 -3.526 -9.209 1.00 2.19 98 ALA A N 1
ATOM 1507 C CA . ALA A 1 98 ? 9.578 -2.200 -8.617 1.00 2.14 98 ALA A CA 1
ATOM 1508 C C . ALA A 1 98 ? 10.987 -1.628 -8.550 1.00 1.91 98 ALA A C 1
ATOM 1509 O O . ALA A 1 98 ? 11.203 -0.445 -8.812 1.00 1.91 98 ALA A O 1
ATOM 1516 N N . VAL A 1 99 ? 11.946 -2.479 -8.189 1.00 1.76 99 VAL A N 1
ATOM 1517 C CA . VAL A 1 99 ? 13.338 -2.055 -8.081 1.00 1.56 99 VAL A CA 1
ATOM 1518 C C . VAL A 1 99 ? 13.887 -1.616 -9.435 1.00 1.60 99 VAL A C 1
ATOM 1519 O O . VAL A 1 99 ? 14.424 -0.517 -9.572 1.00 1.54 99 VAL A O 1
ATOM 1532 N N . ALA A 1 100 ? 13.741 -2.479 -10.434 1.00 1.75 100 ALA A N 1
ATOM 1533 C CA . ALA A 1 100 ? 14.212 -2.180 -11.781 1.00 1.85 100 ALA A CA 1
ATOM 1534 C C . ALA A 1 100 ? 13.488 -0.968 -12.363 1.00 1.95 100 ALA A C 1
ATOM 1535 O O . ALA A 1 100 ? 14.040 -0.240 -13.188 1.00 1.98 100 ALA A O 1
ATOM 1542 N N . GLY A 1 101 ? 12.245 -0.765 -11.935 1.00 2.04 101 GLY A N 1
ATOM 1543 C CA . GLY A 1 101 ? 11.459 0.351 -12.429 1.00 2.18 101 GLY A CA 1
ATOM 1544 C C . GLY A 1 101 ? 11.789 1.659 -11.736 1.00 2.10 101 GLY A C 1
ATOM 1545 O O . GLY A 1 101 ? 11.854 2.707 -12.379 1.00 2.24 101 GLY A O 1
ATOM 1549 N N . ALA A 1 102 ? 11.991 1.603 -10.423 1.00 1.97 102 ALA A N 1
ATOM 1550 C CA . ALA A 1 102 ? 12.311 2.796 -9.649 1.00 1.92 102 ALA A CA 1
ATOM 1551 C C . ALA A 1 102 ? 13.422 3.600 -10.316 1.00 1.89 102 ALA A C 1
ATOM 1552 O O . ALA A 1 102 ? 13.158 4.594 -10.991 1.00 2.21 102 ALA A O 1
ATOM 1559 N N . VAL A 1 103 ? 14.660 3.153 -10.128 1.00 1.67 103 VAL A N 1
ATOM 1560 C CA . VAL A 1 103 ? 15.824 3.817 -10.714 1.00 1.63 103 VAL A CA 1
ATOM 1561 C C . VAL A 1 103 ? 15.758 5.336 -10.558 1.00 1.72 103 VAL A C 1
ATOM 1562 O O . VAL A 1 103 ? 15.130 6.026 -11.362 1.00 1.89 103 VAL A O 1
ATOM 1575 N N . GLY A 1 104 ? 16.424 5.856 -9.530 1.00 1.62 104 GLY A N 1
ATOM 1576 C CA . GLY A 1 104 ? 16.442 7.289 -9.298 1.00 1.73 104 GLY A CA 1
ATOM 1577 C C . GLY A 1 104 ? 15.697 7.691 -8.038 1.00 1.77 104 GLY A C 1
ATOM 1578 O O . GLY A 1 104 ? 15.201 8.814 -7.941 1.00 1.93 104 GLY A O 1
ATOM 1582 N N . LYS A 1 105 ? 15.584 6.769 -7.083 1.00 1.65 105 LYS A N 1
ATOM 1583 C CA . LYS A 1 105 ? 14.846 7.061 -5.845 1.00 1.72 105 LYS A CA 1
ATOM 1584 C C . LYS A 1 105 ? 15.653 6.740 -4.590 1.00 1.58 105 LYS A C 1
ATOM 1585 O O . LYS A 1 105 ? 16.598 5.958 -4.634 1.00 1.42 105 LYS A O 1
ATOM 1604 N N . TYR A 1 106 ? 15.264 7.349 -3.463 1.00 1.69 106 TYR A N 1
ATOM 1605 C CA . TYR A 1 106 ? 15.939 7.128 -2.197 1.00 1.61 106 TYR A CA 1
ATOM 1606 C C . TYR A 1 106 ? 15.281 5.976 -1.450 1.00 1.55 106 TYR A C 1
ATOM 1607 O O . TYR A 1 106 ? 14.111 6.052 -1.097 1.00 1.70 106 TYR A O 1
ATOM 1625 N N . ILE A 1 107 ? 16.019 4.889 -1.252 1.00 1.37 107 ILE A N 1
ATOM 1626 C CA . ILE A 1 107 ? 15.459 3.718 -0.591 1.00 1.36 107 ILE A CA 1
ATOM 1627 C C . ILE A 1 107 ? 16.210 3.327 0.675 1.00 1.29 107 ILE A C 1
ATOM 1628 O O . ILE A 1 107 ? 17.420 3.524 0.793 1.00 1.20 107 ILE A O 1
ATOM 1644 N N . HIS A 1 108 ? 15.466 2.736 1.603 1.00 1.36 108 HIS A N 1
ATOM 1645 C CA . HIS A 1 108 ? 16.017 2.260 2.864 1.00 1.34 108 HIS A CA 1
ATOM 1646 C C . HIS A 1 108 ? 15.765 0.762 2.977 1.00 1.31 108 HIS A C 1
ATOM 1647 O O . HIS A 1 108 ? 14.634 0.306 2.807 1.00 1.42 108 HIS A O 1
ATOM 1661 N N . VAL A 1 109 ? 16.813 -0.011 3.236 1.00 1.22 109 VAL A N 1
ATOM 1662 C CA . VAL A 1 109 ? 16.666 -1.456 3.331 1.00 1.25 109 VAL A CA 1
ATOM 1663 C C . VAL A 1 109 ? 17.293 -2.024 4.598 1.00 1.30 109 VAL A C 1
ATOM 1664 O O . VAL A 1 109 ? 18.436 -1.717 4.938 1.00 1.26 109 VAL A O 1
ATOM 1677 N N . GLY A 1 110 ? 16.531 -2.875 5.276 1.00 1.44 110 GLY A N 1
ATOM 1678 C CA . GLY A 1 110 ? 17.009 -3.511 6.488 1.00 1.53 110 GLY A CA 1
ATOM 1679 C C . GLY A 1 110 ? 17.139 -5.010 6.311 1.00 1.60 110 GLY A C 1
ATOM 1680 O O . GLY A 1 110 ? 16.154 -5.691 6.028 1.00 1.66 110 GLY A O 1
ATOM 1684 N N . LEU A 1 111 ? 18.353 -5.528 6.460 1.00 1.64 111 LEU A N 1
ATOM 1685 C CA . LEU A 1 111 ? 18.593 -6.957 6.296 1.00 1.75 111 LEU A CA 1
ATOM 1686 C C . LEU A 1 111 ? 18.688 -7.663 7.644 1.00 1.90 111 LEU A C 1
ATOM 1687 O O . LEU A 1 111 ? 18.935 -7.033 8.673 1.00 1.93 111 LEU A O 1
ATOM 1703 N N . TYR A 1 112 ? 18.495 -8.977 7.625 1.00 2.04 112 TYR A N 1
ATOM 1704 C CA . TYR A 1 112 ? 18.562 -9.780 8.840 1.00 2.20 112 TYR A CA 1
ATOM 1705 C C . TYR A 1 112 ? 19.981 -9.794 9.403 1.00 2.23 112 TYR A C 1
ATOM 1706 O O . TYR A 1 112 ? 20.177 -9.912 10.613 1.00 2.32 112 TYR A O 1
ATOM 1724 N N . GLN A 1 113 ? 20.967 -9.671 8.518 1.00 2.19 113 GLN A N 1
ATOM 1725 C CA . GLN A 1 113 ? 22.366 -9.668 8.929 1.00 2.27 113 GLN A CA 1
ATOM 1726 C C . GLN A 1 113 ? 23.018 -8.322 8.625 1.00 2.15 113 GLN A C 1
ATOM 1727 O O . GLN A 1 113 ? 23.148 -7.475 9.509 1.00 2.42 113 GLN A O 1
ATOM 1741 N N . ALA A 1 114 ? 23.423 -8.129 7.370 1.00 2.15 114 ALA A N 1
ATOM 1742 C CA . ALA A 1 114 ? 24.059 -6.883 6.954 1.00 2.06 114 ALA A CA 1
ATOM 1743 C C . ALA A 1 114 ? 24.636 -7.001 5.547 1.00 2.00 114 ALA A C 1
ATOM 1744 O O . ALA A 1 114 ? 25.079 -8.073 5.134 1.00 2.14 114 ALA A O 1
ATOM 1751 N N . ILE A 1 115 ? 24.633 -5.890 4.818 1.00 1.85 115 ILE A N 1
ATOM 1752 C CA . ILE A 1 115 ? 25.162 -5.863 3.459 1.00 1.85 115 ILE A CA 1
ATOM 1753 C C . ILE A 1 115 ? 26.584 -5.315 3.444 1.00 2.02 115 ILE A C 1
ATOM 1754 O O . ILE A 1 115 ? 27.428 -5.766 2.670 1.00 2.25 115 ILE A O 1
ATOM 1770 N N . ASP A 1 116 ? 26.841 -4.340 4.310 1.00 2.05 116 ASP A N 1
ATOM 1771 C CA . ASP A 1 116 ? 28.159 -3.726 4.406 1.00 2.26 116 ASP A CA 1
ATOM 1772 C C . ASP A 1 116 ? 28.449 -3.294 5.840 1.00 2.35 116 ASP A C 1
ATOM 1773 O O . ASP A 1 116 ? 28.675 -2.115 6.110 1.00 2.40 116 ASP A O 1
ATOM 1782 N N . LYS A 1 117 ? 28.435 -4.258 6.755 1.00 2.42 117 LYS A N 1
ATOM 1783 C CA . LYS A 1 117 ? 28.691 -3.982 8.165 1.00 2.56 117 LYS A CA 1
ATOM 1784 C C . LYS A 1 117 ? 27.571 -3.135 8.765 1.00 2.40 117 LYS A C 1
ATOM 1785 O O . LYS A 1 117 ? 27.797 -2.342 9.680 1.00 2.54 117 LYS A O 1
ATOM 1804 N N . GLN A 1 118 ? 26.359 -3.313 8.246 1.00 2.18 118 GLN A N 1
ATOM 1805 C CA . GLN A 1 118 ? 25.202 -2.569 8.730 1.00 2.06 118 GLN A CA 1
ATOM 1806 C C . GLN A 1 118 ? 23.905 -3.288 8.370 1.00 1.95 118 GLN A C 1
ATOM 1807 O O . GLN A 1 118 ? 23.796 -3.897 7.306 1.00 2.23 118 GLN A O 1
ATOM 1821 N N . LYS A 1 119 ? 22.927 -3.219 9.267 1.00 1.89 119 LYS A N 1
ATOM 1822 C CA . LYS A 1 119 ? 21.640 -3.870 9.048 1.00 1.82 119 LYS A CA 1
ATOM 1823 C C . LYS A 1 119 ? 20.705 -2.991 8.222 1.00 1.67 119 LYS A C 1
ATOM 1824 O O . LYS A 1 119 ? 20.187 -3.418 7.190 1.00 1.60 119 LYS A O 1
ATOM 1843 N N . VAL A 1 120 ? 20.486 -1.764 8.684 1.00 1.68 120 VAL A N 1
ATOM 1844 C CA . VAL A 1 120 ? 19.605 -0.833 7.987 1.00 1.58 120 VAL A CA 1
ATOM 1845 C C . VAL A 1 120 ? 20.355 0.416 7.534 1.00 1.53 120 VAL A C 1
ATOM 1846 O O . VAL A 1 120 ? 21.008 1.085 8.335 1.00 1.65 120 VAL A O 1
ATOM 1859 N N . PHE A 1 121 ? 20.255 0.723 6.244 1.00 1.38 121 PHE A N 1
ATOM 1860 C CA . PHE A 1 121 ? 20.921 1.894 5.683 1.00 1.36 121 PHE A CA 1
ATOM 1861 C C . PHE A 1 121 ? 20.007 2.633 4.712 1.00 1.28 121 PHE A C 1
ATOM 1862 O O . PHE A 1 121 ? 19.059 2.059 4.176 1.00 1.20 121 PHE A O 1
ATOM 1879 N N . GLU A 1 122 ? 20.309 3.906 4.480 1.00 1.37 122 GLU A N 1
ATOM 1880 C CA . GLU A 1 122 ? 19.523 4.721 3.558 1.00 1.38 122 GLU A CA 1
ATOM 1881 C C . GLU A 1 122 ? 20.366 5.084 2.344 1.00 1.30 122 GLU A C 1
ATOM 1882 O O . GLU A 1 122 ? 21.459 5.623 2.490 1.00 1.37 122 GLU A O 1
ATOM 1894 N N . GLY A 1 123 ? 19.869 4.796 1.144 1.00 1.21 123 GLY A N 1
ATOM 1895 C CA . GLY A 1 123 ? 20.631 5.115 -0.045 1.00 1.17 123 GLY A CA 1
ATOM 1896 C C . GLY A 1 123 ? 19.767 5.283 -1.274 1.00 1.17 123 GLY A C 1
ATOM 1897 O O . GLY A 1 123 ? 18.692 4.695 -1.368 1.00 1.16 123 GLY A O 1
ATOM 1901 N N . THR A 1 124 ? 20.238 6.087 -2.222 1.00 1.23 124 THR A N 1
ATOM 1902 C CA . THR A 1 124 ? 19.496 6.327 -3.452 1.00 1.28 124 THR A CA 1
ATOM 1903 C C . THR A 1 124 ? 19.879 5.331 -4.534 1.00 1.13 124 THR A C 1
ATOM 1904 O O . THR A 1 124 ? 21.052 5.193 -4.882 1.00 1.07 124 THR A O 1
ATOM 1915 N N . LEU A 1 125 ? 18.875 4.653 -5.080 1.00 1.12 125 LEU A N 1
ATOM 1916 C CA . LEU A 1 125 ? 19.096 3.686 -6.139 1.00 1.04 125 LEU A CA 1
ATOM 1917 C C . LEU A 1 125 ? 19.230 4.405 -7.469 1.00 1.15 125 LEU A C 1
ATOM 1918 O O . LEU A 1 125 ? 18.243 4.911 -8.013 1.00 1.28 125 LEU A O 1
ATOM 1934 N N . LEU A 1 126 ? 20.469 4.492 -7.947 1.00 1.14 126 LEU A N 1
ATOM 1935 C CA . LEU A 1 126 ? 20.783 5.191 -9.187 1.00 1.27 126 LEU A CA 1
AT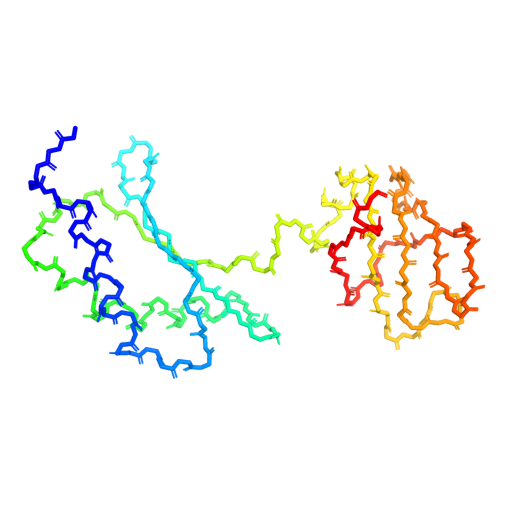OM 1936 C C . LEU A 1 126 ? 20.393 4.397 -10.433 1.00 1.41 126 LEU A C 1
ATOM 1937 O O . LEU A 1 126 ? 20.051 4.990 -11.456 1.00 1.69 126 LEU A O 1
ATOM 1953 N N . ALA A 1 127 ? 20.439 3.065 -10.369 1.00 1.29 127 ALA A N 1
ATOM 1954 C CA . ALA A 1 127 ? 20.076 2.264 -11.536 1.00 1.48 127 ALA A CA 1
ATOM 1955 C C . ALA A 1 127 ? 20.021 0.773 -11.222 1.00 1.39 127 ALA A C 1
ATOM 1956 O O . ALA A 1 127 ? 20.530 0.319 -10.198 1.00 1.22 127 ALA A O 1
ATOM 1963 N N . PHE A 1 128 ? 19.404 0.018 -12.129 1.00 1.58 128 PHE A N 1
ATOM 1964 C CA . PHE A 1 128 ? 19.280 -1.427 -11.978 1.00 1.58 128 PHE A CA 1
ATOM 1965 C C . PHE A 1 128 ? 19.752 -2.139 -13.242 1.00 1.80 128 PHE A C 1
ATOM 1966 O O . PHE A 1 128 ? 19.189 -1.946 -14.319 1.00 1.92 128 PHE A O 1
ATOM 1983 N N . GLU A 1 129 ? 20.789 -2.961 -13.108 1.00 1.88 129 GLU A N 1
ATOM 1984 C CA . GLU A 1 129 ? 21.330 -3.694 -14.248 1.00 2.11 129 GLU A CA 1
ATOM 1985 C C . GLU A 1 129 ? 22.075 -4.948 -13.799 1.00 2.24 129 GLU A C 1
ATOM 1986 O O . GLU A 1 129 ? 22.828 -4.921 -12.825 1.00 2.17 129 GLU A O 1
ATOM 1998 N N . GLU A 1 130 ? 21.861 -6.043 -14.521 1.00 2.47 130 GLU A N 1
ATOM 1999 C CA . GLU A 1 130 ? 22.511 -7.311 -14.206 1.00 2.67 130 GLU A CA 1
ATOM 2000 C C . GLU A 1 130 ? 22.045 -7.841 -12.854 1.00 2.53 130 GLU A C 1
ATOM 2001 O O . GLU A 1 130 ? 22.854 -8.275 -12.034 1.00 2.56 130 GLU A O 1
ATOM 2013 N N . ASP A 1 131 ? 20.737 -7.801 -12.629 1.00 2.45 131 ASP A N 1
ATOM 2014 C CA . ASP A 1 131 ? 20.161 -8.276 -11.376 1.00 2.40 131 ASP A CA 1
ATOM 2015 C C . ASP A 1 131 ? 20.835 -7.620 -10.172 1.00 2.14 131 ASP A C 1
ATOM 2016 O O . ASP A 1 131 ? 20.838 -8.177 -9.074 1.00 2.15 131 ASP A O 1
ATOM 2025 N N . GLU A 1 132 ? 21.405 -6.435 -10.380 1.00 1.97 132 GLU A N 1
ATOM 2026 C CA . GLU A 1 132 ? 22.077 -5.711 -9.307 1.00 1.76 132 GLU A CA 1
ATOM 2027 C C . GLU A 1 132 ? 21.607 -4.262 -9.261 1.00 1.53 132 GLU A C 1
ATOM 2028 O O . GLU A 1 132 ? 21.307 -3.664 -10.295 1.00 1.59 132 GLU A O 1
ATOM 2040 N N . LEU A 1 133 ? 21.547 -3.700 -8.059 1.00 1.31 133 LEU A N 1
ATOM 2041 C CA . LEU A 1 133 ? 21.115 -2.317 -7.886 1.00 1.13 133 LEU A CA 1
ATOM 2042 C C . LEU A 1 133 ? 22.256 -1.425 -7.409 1.00 1.06 133 LEU A C 1
ATOM 2043 O O . LEU A 1 133 ? 22.749 -1.580 -6.292 1.00 1.18 133 LEU A O 1
ATOM 2059 N N . THR A 1 134 ? 22.657 -0.476 -8.251 1.00 1.06 134 THR A N 1
ATOM 2060 C CA . THR A 1 134 ? 23.722 0.450 -7.895 1.00 1.05 134 THR A CA 1
ATOM 2061 C C . THR A 1 134 ? 23.119 1.635 -7.161 1.00 0.91 134 THR A C 1
ATOM 2062 O O . THR A 1 134 ? 22.286 2.357 -7.713 1.00 0.91 134 THR A O 1
ATOM 2073 N N . MET A 1 135 ? 23.506 1.815 -5.903 1.00 0.87 135 MET A N 1
ATOM 2074 C CA . MET A 1 135 ? 22.953 2.896 -5.104 1.00 0.83 135 MET A CA 1
ATOM 2075 C C . MET A 1 135 ? 23.978 3.485 -4.147 1.00 0.94 135 MET A C 1
ATOM 2076 O O . MET A 1 135 ? 24.901 2.803 -3.702 1.00 1.02 135 MET A O 1
ATOM 2090 N N . GLU A 1 136 ? 23.779 4.753 -3.808 1.00 1.01 136 GLU A N 1
ATOM 2091 C CA . GLU A 1 136 ? 24.651 5.443 -2.871 1.00 1.16 136 GLU A CA 1
ATOM 2092 C C . GLU A 1 136 ? 24.093 5.258 -1.469 1.00 1.16 136 GLU A C 1
ATOM 2093 O O . GLU A 1 136 ? 23.008 5.741 -1.163 1.00 1.18 136 GLU A O 1
ATOM 2105 N N . TYR A 1 137 ? 24.819 4.528 -0.632 1.00 1.19 137 TYR A N 1
ATOM 2106 C CA . TYR A 1 137 ? 24.361 4.248 0.721 1.00 1.22 137 TYR A CA 1
ATOM 2107 C C . TYR A 1 137 ? 24.805 5.312 1.716 1.00 1.42 137 TYR A C 1
ATOM 2108 O O . TYR A 1 137 ? 25.797 6.011 1.509 1.00 1.54 137 TYR A O 1
ATOM 2126 N N . MET A 1 138 ? 24.052 5.408 2.805 1.00 1.47 138 MET A N 1
ATOM 2127 C CA . MET A 1 138 ? 24.331 6.358 3.869 1.00 1.66 138 MET A CA 1
ATOM 2128 C C . MET A 1 138 ? 24.319 5.646 5.216 1.00 1.71 138 MET A C 1
ATOM 2129 O O . MET A 1 138 ? 23.334 4.988 5.571 1.00 1.62 138 MET A O 1
ATOM 2143 N N . ASP A 1 139 ? 25.416 5.774 5.956 1.00 1.87 139 ASP A N 1
ATOM 2144 C CA . ASP A 1 139 ? 25.537 5.137 7.262 1.00 1.96 139 ASP A CA 1
ATOM 2145 C C . ASP A 1 139 ? 26.572 5.847 8.129 1.00 2.15 139 ASP A C 1
ATOM 2146 O O . ASP A 1 139 ? 27.690 6.114 7.687 1.00 2.26 139 ASP A O 1
ATOM 2155 N N . LYS A 1 140 ? 26.189 6.142 9.369 1.00 2.31 140 LYS A N 1
ATOM 2156 C CA . LYS A 1 140 ? 27.076 6.814 10.315 1.00 2.50 140 LYS A CA 1
ATOM 2157 C C . LYS A 1 140 ? 27.793 7.992 9.664 1.00 2.58 140 LYS A C 1
ATOM 2158 O O . LYS A 1 140 ? 29.017 8.103 9.738 1.00 2.73 140 LYS A O 1
ATOM 2177 N N . THR A 1 141 ? 27.027 8.870 9.027 1.00 2.54 141 THR A N 1
ATOM 2178 C CA . THR A 1 141 ? 27.595 10.039 8.365 1.00 2.65 141 THR A CA 1
ATOM 2179 C C . THR A 1 141 ? 28.612 9.624 7.308 1.00 2.59 141 THR A C 1
ATOM 2180 O O . THR A 1 141 ? 29.709 10.179 7.234 1.00 2.86 141 THR A O 1
ATOM 2191 N N . ARG A 1 142 ? 28.239 8.646 6.488 1.00 2.39 142 ARG A N 1
ATOM 2192 C CA . ARG A 1 142 ? 29.114 8.157 5.430 1.00 2.34 142 ARG A CA 1
ATOM 2193 C C . ARG A 1 142 ? 28.319 7.905 4.154 1.00 2.13 142 ARG A C 1
ATOM 2194 O O . ARG A 1 142 ? 27.500 6.988 4.094 1.00 1.99 142 ARG A O 1
ATOM 2215 N N . LYS A 1 143 ? 28.563 8.724 3.138 1.00 2.15 143 LYS A N 1
ATOM 2216 C CA . LYS A 1 143 ? 27.864 8.588 1.865 1.00 1.98 143 LYS A CA 1
ATOM 2217 C C . LYS A 1 143 ? 28.784 8.020 0.790 1.00 1.94 143 LYS A C 1
ATOM 2218 O O . LYS A 1 143 ? 29.686 8.703 0.306 1.00 2.05 143 LYS A O 1
ATOM 2237 N N . LYS A 1 144 ? 28.551 6.763 0.427 1.00 1.79 144 LYS A N 1
ATOM 2238 C CA . LYS A 1 144 ? 29.360 6.095 -0.586 1.00 1.78 144 LYS A CA 1
ATOM 2239 C C . LYS A 1 144 ? 28.488 5.287 -1.537 1.00 1.60 144 LYS A C 1
ATOM 2240 O O . LYS A 1 144 ? 27.283 5.168 -1.337 1.00 1.47 144 LYS A O 1
ATOM 2259 N N . THR A 1 145 ? 29.110 4.721 -2.565 1.00 1.61 145 THR A N 1
ATOM 2260 C CA . THR A 1 145 ? 28.391 3.908 -3.537 1.00 1.48 145 THR A CA 1
ATOM 2261 C C . THR A 1 145 ? 28.635 2.430 -3.267 1.00 1.46 145 THR A C 1
ATOM 2262 O O . THR A 1 145 ? 29.772 2.011 -3.049 1.00 1.61 145 THR A O 1
ATOM 2273 N N . VAL A 1 146 ? 27.567 1.639 -3.277 1.00 1.31 146 VAL A N 1
ATOM 2274 C CA . VAL A 1 146 ? 27.687 0.212 -3.027 1.00 1.33 146 VAL A CA 1
ATOM 2275 C C . VAL A 1 146 ? 26.687 -0.581 -3.858 1.00 1.24 146 VAL A C 1
ATOM 2276 O O . VAL A 1 146 ? 25.589 -0.106 -4.152 1.00 1.10 146 VAL A O 1
ATOM 2289 N N . GLN A 1 147 ? 27.075 -1.797 -4.222 1.00 1.36 147 GLN A N 1
ATOM 2290 C CA . GLN A 1 147 ? 26.215 -2.669 -5.006 1.00 1.35 147 GLN A CA 1
ATOM 2291 C C . GLN A 1 147 ? 25.426 -3.586 -4.082 1.00 1.31 147 GLN A C 1
ATOM 2292 O O . GLN A 1 147 ? 25.987 -4.182 -3.163 1.00 1.41 147 GLN A O 1
ATOM 2306 N N . ILE A 1 148 ? 24.126 -3.694 -4.320 1.00 1.22 148 ILE A N 1
ATOM 2307 C CA . ILE A 1 148 ? 23.276 -4.539 -3.496 1.00 1.24 148 ILE A CA 1
ATOM 2308 C C . ILE A 1 148 ? 22.751 -5.730 -4.298 1.00 1.35 148 ILE A C 1
ATOM 2309 O O . ILE A 1 148 ? 22.224 -5.554 -5.397 1.00 1.33 148 ILE A O 1
ATOM 2325 N N . PRO A 1 149 ? 22.887 -6.963 -3.768 1.00 1.56 149 PRO A N 1
ATOM 2326 C CA . PRO A 1 149 ? 22.417 -8.170 -4.459 1.00 1.73 149 PRO A CA 1
ATOM 2327 C C . PRO A 1 149 ? 20.924 -8.116 -4.769 1.00 1.73 149 PRO A C 1
ATOM 2328 O O . PRO A 1 149 ? 20.327 -7.041 -4.820 1.00 2.25 149 PRO A O 1
ATOM 2339 N N . TYR A 1 150 ? 20.327 -9.285 -4.968 1.00 1.69 150 TYR A N 1
ATOM 2340 C CA . TYR A 1 150 ? 18.907 -9.378 -5.266 1.00 1.80 150 TYR A CA 1
ATOM 2341 C C . TYR A 1 150 ? 18.318 -10.636 -4.640 1.00 2.07 150 TYR A C 1
ATOM 2342 O O . TYR A 1 150 ? 18.114 -11.637 -5.328 1.00 2.64 150 TYR A O 1
ATOM 2360 N N . SER A 1 151 ? 18.029 -10.547 -3.338 1.00 1.97 151 SER A N 1
ATOM 2361 C CA . SER A 1 151 ? 17.434 -11.655 -2.570 1.00 2.26 151 SER A CA 1
ATOM 2362 C C . SER A 1 151 ? 17.735 -11.550 -1.068 1.00 2.22 151 SER A C 1
ATOM 2363 O O . SER A 1 151 ? 17.848 -12.570 -0.387 1.00 2.46 151 SER A O 1
ATOM 2371 N N . LEU A 1 152 ? 17.869 -10.333 -0.539 1.00 2.11 152 LEU A N 1
ATOM 2372 C CA . LEU A 1 152 ? 18.160 -10.159 0.881 1.00 2.21 152 LEU A CA 1
ATOM 2373 C C . LEU A 1 152 ? 17.427 -8.949 1.456 1.00 2.11 152 LEU A C 1
ATOM 2374 O O . LEU A 1 152 ? 17.857 -8.377 2.458 1.00 2.56 152 LEU A O 1
ATOM 2390 N N . VAL A 1 153 ? 16.324 -8.558 0.824 1.00 1.99 153 VAL A N 1
ATOM 2391 C CA . VAL A 1 153 ? 15.553 -7.412 1.289 1.00 1.92 153 V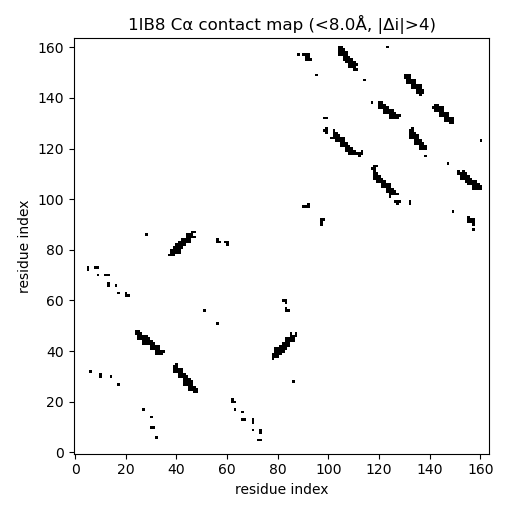AL A CA 1
ATOM 2392 C C . VAL A 1 153 ? 14.470 -7.837 2.276 1.00 2.06 153 VAL A C 1
ATOM 2393 O O . VAL A 1 153 ? 13.581 -8.619 1.940 1.00 2.43 153 VAL A O 1
ATOM 2406 N N . SER A 1 154 ? 14.552 -7.314 3.494 1.00 1.89 154 SER A N 1
ATOM 2407 C CA . SER A 1 154 ? 13.578 -7.634 4.530 1.00 2.02 154 SER A CA 1
ATOM 2408 C C . SER A 1 154 ? 12.692 -6.429 4.828 1.00 2.03 154 SER A C 1
ATOM 2409 O O . SER A 1 154 ? 11.471 -6.553 4.933 1.00 2.24 154 SER A O 1
ATOM 2417 N N . LYS A 1 155 ? 13.317 -5.264 4.966 1.00 1.87 155 LYS A N 1
ATOM 2418 C CA . LYS A 1 155 ? 1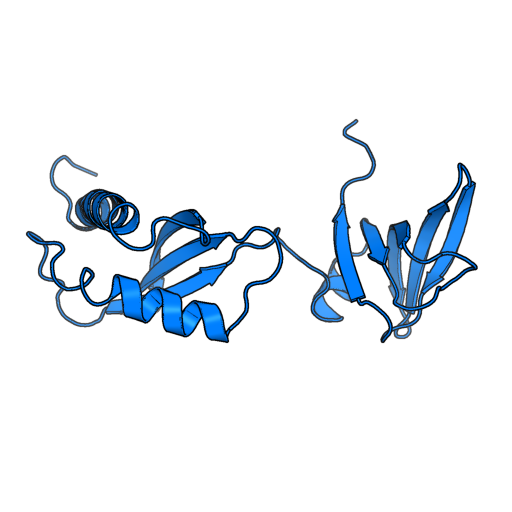2.590 -4.034 5.254 1.00 1.90 155 LYS A CA 1
ATOM 2419 C C . LYS A 1 155 ? 12.917 -2.954 4.228 1.00 1.76 155 LYS A C 1
ATOM 2420 O O . LYS A 1 155 ? 13.538 -1.942 4.553 1.00 1.71 155 LYS A O 1
ATOM 2439 N N . ALA A 1 156 ? 12.493 -3.177 2.989 1.00 1.74 156 ALA A N 1
ATOM 2440 C CA . ALA A 1 156 ? 12.736 -2.224 1.912 1.00 1.64 156 ALA A CA 1
ATOM 2441 C C . ALA A 1 156 ? 11.511 -1.346 1.676 1.00 1.79 156 ALA A C 1
ATOM 2442 O O . ALA A 1 156 ? 10.435 -1.843 1.343 1.00 1.95 156 ALA A O 1
ATOM 2449 N N . ARG A 1 157 ? 11.679 -0.039 1.852 1.00 1.77 157 ARG A N 1
ATOM 2450 C CA . ARG A 1 157 ? 10.581 0.903 1.658 1.00 1.93 157 ARG A CA 1
ATOM 2451 C C . ARG A 1 157 ? 11.040 2.129 0.875 1.00 1.86 157 ARG A C 1
ATOM 2452 O O . ARG A 1 157 ? 12.215 2.499 0.912 1.00 1.71 157 ARG A O 1
ATOM 2473 N N . LEU A 1 158 ? 10.103 2.756 0.169 1.00 1.98 158 LEU A N 1
ATOM 2474 C CA . LEU A 1 158 ? 10.404 3.942 -0.624 1.00 1.96 158 LEU A CA 1
ATOM 2475 C C . LEU A 1 158 ? 10.810 5.106 0.273 1.00 1.99 158 LEU A C 1
ATOM 2476 O O . LEU A 1 158 ? 10.385 5.191 1.425 1.00 2.17 158 LEU A O 1
ATOM 2492 N N . ALA A 1 159 ? 11.628 6.004 -0.264 1.00 1.95 159 ALA A N 1
ATOM 2493 C CA . ALA A 1 159 ? 12.085 7.166 0.483 1.00 2.01 159 ALA A CA 1
ATOM 2494 C C . ALA A 1 159 ? 12.486 8.302 -0.454 1.00 2.06 159 ALA A C 1
ATOM 2495 O O . ALA A 1 159 ? 12.778 8.081 -1.636 1.00 2.01 159 ALA A O 1
ATOM 2502 N N . VAL A 1 160 ? 12.515 9.517 0.083 1.00 2.20 160 VAL A N 1
ATOM 2503 C CA . VAL A 1 160 ? 12.894 10.689 -0.695 1.00 2.30 160 VAL A CA 1
ATOM 2504 C C . VAL A 1 160 ? 14.014 11.462 -0.006 1.00 2.32 160 VAL A C 1
ATOM 2505 O O . VAL A 1 160 ? 13.830 11.995 1.088 1.00 2.38 160 VAL A O 1
ATOM 2518 N N . LYS A 1 161 ? 15.174 11.518 -0.652 1.00 2.34 161 LYS A N 1
ATOM 2519 C CA . LYS A 1 161 ? 16.322 12.226 -0.099 1.00 2.44 161 LYS A CA 1
ATOM 2520 C C . LYS A 1 161 ? 16.025 13.715 0.047 1.00 2.72 161 LYS A C 1
ATOM 2521 O O . LYS A 1 161 ? 16.010 14.455 -0.937 1.00 2.93 161 LYS A O 1
ATOM 2540 N N . LEU A 1 162 ? 15.788 14.148 1.281 1.00 2.80 162 LEU A N 1
ATOM 2541 C CA . LEU A 1 162 ? 15.492 15.549 1.557 1.00 3.10 162 LEU A CA 1
ATOM 2542 C C . LEU A 1 162 ? 14.249 16.001 0.797 1.00 3.31 162 LEU A C 1
ATOM 2543 O O . LEU A 1 162 ? 13.700 15.257 -0.015 1.00 3.77 162 LEU A O 1
ATOM 2559 N N . LEU A 1 163 ? 13.810 17.226 1.067 1.00 3.65 163 LEU A N 1
ATOM 2560 C CA . LEU A 1 163 ? 12.632 17.779 0.409 1.00 4.43 163 LEU A CA 1
ATOM 2561 C C . LEU A 1 163 ? 13.032 18.754 -0.694 1.00 4.92 163 LEU A C 1
ATOM 2562 O O . LEU A 1 163 ? 12.467 18.736 -1.787 1.00 5.25 163 LEU A O 1
ATOM 2578 N N . GLU A 1 164 ? 14.010 19.604 -0.398 1.00 5.40 164 GLU A N 1
ATOM 2579 C CA . GLU A 1 164 ? 14.485 20.587 -1.365 1.00 6.24 164 GLU A CA 1
ATOM 2580 C C . GLU A 1 164 ? 15.405 19.938 -2.394 1.00 6.76 164 GLU A C 1
ATOM 2581 O O . GLU A 1 164 ? 16.539 19.569 -2.023 1.00 7.16 164 GLU A O 1
#

CATH classification: 3.30.300.70 (+1 more: 2.30.30.180)

Radius of gyration: 21.06 Å; Cα contacts (8 Å, |Δi|>4): 252; chains: 1; bounding box: 61×34×34 Å

Organism: Streptococcus pneumoniae serotype 4 (strain ATCC BAA-334 / TIGR4) (NCBI:txid170187)

Sequence (164 aa):
GSGVDAIATIVELVREVVEPVIEAPFELVDIEYGKIGSDMILSIFVDKPEGITLNDTADLTEMISPVLDTIKPDPFPEQYFLEITSPGLERPLKTKDAVAGAVGKYIHVGLYQAIDKQKVFEGTLLAFEEDELTMEYMDKTRKKTVQIPYSLVSKARLAVKLLE